Protein AF-A0A2V9TNY7-F1 (afdb_monomer_lite)

pLDDT: mean 91.26, std 9.38, range [45.22, 98.44]

Foldseek 3Di:
DWDFDADVLPHTPDTHDDPVVVLVVCQPPQEDEAEFACLQVVNDGDLVVLLVNLVRHQYAYEHNQQDPVSLVSSVVSRHPHYDDDPNVPDDDD

Structure (mmCIF, N/CA/C/O backbone):
data_AF-A0A2V9TNY7-F1
#
_entry.id   AF-A0A2V9TNY7-F1
#
loop_
_atom_site.group_PDB
_atom_site.id
_atom_site.type_symbol
_atom_site.label_atom_id
_atom_site.label_alt_id
_atom_site.label_comp_id
_atom_site.label_asym_id
_atom_site.label_entity_id
_atom_site.label_seq_id
_atom_site.pdbx_PDB_ins_code
_atom_site.Cartn_x
_atom_site.Cartn_y
_atom_site.Cartn_z
_atom_site.occupancy
_atom_site.B_iso_or_equiv
_atom_site.auth_seq_id
_atom_site.auth_comp_id
_atom_site.auth_asym_id
_atom_site.auth_atom_id
_atom_site.pdbx_PDB_model_num
ATOM 1 N N . GLY A 1 1 ? 0.409 11.565 -6.268 1.00 75.94 1 GLY A N 1
ATOM 2 C CA . GLY A 1 1 ? 1.254 10.846 -5.305 1.00 75.94 1 GLY A CA 1
ATOM 3 C C . GLY A 1 1 ? 2.712 10.942 -5.670 1.00 75.94 1 GLY A C 1
ATOM 4 O O . GLY A 1 1 ? 3.026 11.221 -6.820 1.00 75.94 1 GLY A O 1
ATOM 5 N N . LYS A 1 2 ? 3.569 10.705 -4.681 1.00 85.75 2 LYS A N 1
ATOM 6 C CA . LYS A 1 2 ? 5.025 10.570 -4.791 1.00 85.75 2 LYS A CA 1
ATOM 7 C C . LYS A 1 2 ? 5.453 9.390 -3.925 1.00 85.75 2 LYS A C 1
ATOM 9 O O . LYS A 1 2 ? 4.719 9.030 -3.002 1.00 85.75 2 LYS A O 1
ATOM 14 N N . ILE A 1 3 ? 6.610 8.797 -4.192 1.00 86.31 3 ILE A N 1
ATOM 15 C CA . ILE A 1 3 ? 7.171 7.796 -3.280 1.00 86.31 3 ILE A CA 1
ATOM 16 C C . ILE A 1 3 ? 7.892 8.556 -2.182 1.00 86.31 3 ILE A C 1
ATOM 18 O O . ILE A 1 3 ? 8.765 9.371 -2.463 1.00 86.31 3 ILE A O 1
ATOM 22 N N . VAL A 1 4 ? 7.521 8.305 -0.932 1.00 87.19 4 VAL A N 1
ATOM 23 C CA . VAL A 1 4 ? 8.106 9.003 0.210 1.00 87.19 4 VAL A CA 1
ATOM 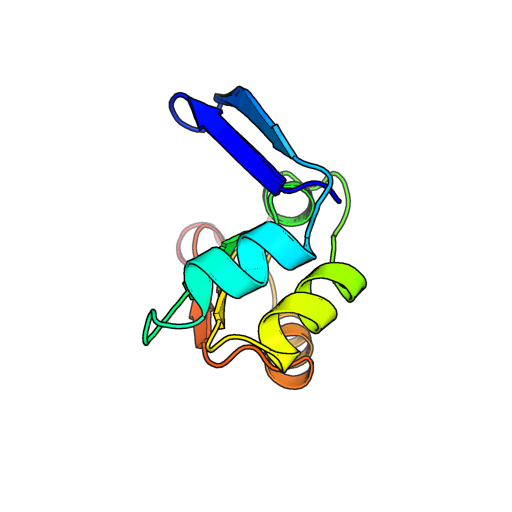24 C C . VAL A 1 4 ? 8.543 8.021 1.278 1.00 87.19 4 VAL A C 1
ATOM 26 O O . VAL A 1 4 ? 7.941 6.964 1.465 1.00 87.19 4 VAL A O 1
ATOM 29 N N . GLN A 1 5 ? 9.570 8.412 2.019 1.00 85.19 5 GLN A N 1
ATOM 30 C CA . GLN A 1 5 ? 9.942 7.768 3.269 1.00 85.19 5 GLN A CA 1
ATOM 31 C C . GLN A 1 5 ? 9.841 8.796 4.389 1.00 85.19 5 GLN A C 1
ATOM 33 O O . GLN A 1 5 ? 10.288 9.933 4.234 1.00 85.19 5 GLN A O 1
ATOM 38 N N . LEU A 1 6 ? 9.266 8.396 5.520 1.00 83.00 6 LEU A N 1
ATOM 39 C CA . LEU A 1 6 ? 9.155 9.237 6.708 1.00 83.00 6 LEU A CA 1
ATOM 40 C C . LEU A 1 6 ? 10.135 8.762 7.787 1.00 83.00 6 LEU A C 1
ATOM 42 O O . LEU A 1 6 ? 10.291 7.559 7.997 1.00 83.00 6 LEU A O 1
ATOM 46 N N . VAL A 1 7 ? 10.753 9.692 8.516 1.00 81.44 7 VAL A N 1
ATOM 47 C CA . VAL A 1 7 ? 11.432 9.394 9.785 1.00 81.44 7 VAL A CA 1
ATOM 48 C C . VAL A 1 7 ? 10.368 9.295 10.869 1.00 81.44 7 VAL A C 1
ATOM 50 O O . VAL A 1 7 ? 9.633 10.257 11.093 1.00 81.44 7 VAL A O 1
ATOM 53 N N . GLN A 1 8 ? 10.271 8.124 11.507 1.00 80.56 8 GLN A N 1
ATOM 54 C CA . GLN A 1 8 ? 9.296 7.831 12.570 1.00 80.56 8 GLN A CA 1
ATOM 55 C C . GLN A 1 8 ? 7.837 8.152 12.193 1.00 80.56 8 GLN A C 1
ATOM 57 O O . GLN A 1 8 ? 7.012 8.425 13.053 1.00 80.56 8 GLN A O 1
ATOM 62 N N . GLY A 1 9 ? 7.503 8.116 10.899 1.00 77.56 9 GLY A N 1
ATOM 63 C CA . GLY A 1 9 ? 6.148 8.411 10.428 1.00 77.56 9 GLY A CA 1
ATOM 64 C C . GLY A 1 9 ? 5.765 9.895 10.429 1.00 77.56 9 GLY A C 1
ATOM 65 O O . GLY A 1 9 ? 4.623 10.199 10.110 1.00 77.56 9 GLY A O 1
ATOM 66 N N . GLU A 1 10 ? 6.688 10.814 10.736 1.00 74.44 10 GLU A N 1
ATOM 67 C CA . GLU A 1 10 ? 6.358 12.239 10.891 1.00 74.44 10 GLU A CA 1
ATOM 68 C C . GLU A 1 10 ? 7.023 13.135 9.845 1.00 74.44 10 GLU A C 1
ATOM 70 O O . GLU A 1 10 ? 6.357 13.922 9.173 1.00 74.44 10 GLU A O 1
ATOM 75 N N . LYS A 1 11 ? 8.347 13.039 9.686 1.00 78.38 11 LYS A N 1
ATOM 76 C CA . LYS A 1 11 ? 9.107 13.966 8.831 1.00 78.38 11 LYS A CA 1
ATOM 77 C C . LYS A 1 11 ? 9.496 13.302 7.523 1.00 78.38 11 LYS A C 1
ATOM 79 O O . LYS A 1 11 ? 10.129 12.249 7.548 1.00 78.38 11 LYS A O 1
ATOM 84 N N . LYS A 1 12 ? 9.170 13.929 6.386 1.00 78.62 12 LYS A N 1
ATOM 85 C CA . LYS A 1 12 ? 9.639 13.478 5.067 1.00 78.62 12 LYS A CA 1
ATOM 86 C C . LYS A 1 12 ? 11.168 13.441 5.047 1.00 78.62 12 LYS A C 1
ATOM 88 O O . LYS A 1 12 ? 11.815 14.471 5.200 1.00 78.62 12 LYS A O 1
ATOM 93 N N . ALA A 1 13 ? 11.713 12.241 4.888 1.00 80.44 13 ALA A N 1
ATOM 94 C CA . ALA A 1 13 ? 13.142 11.971 4.796 1.00 80.44 13 ALA A CA 1
ATOM 95 C C . ALA A 1 13 ? 13.601 11.945 3.338 1.00 80.44 13 ALA A C 1
ATOM 97 O O . ALA A 1 13 ? 14.666 12.454 3.007 1.00 80.44 13 ALA A O 1
ATOM 98 N N . LEU A 1 14 ? 12.789 11.324 2.481 1.00 81.88 14 LEU A N 1
ATOM 99 C CA . LEU A 1 14 ? 13.073 11.108 1.070 1.00 81.88 14 LEU A CA 1
ATOM 100 C C . LEU A 1 14 ? 11.785 11.269 0.265 1.00 81.88 14 LEU A C 1
ATOM 102 O O . LEU A 1 14 ? 10.702 10.927 0.749 1.00 81.88 14 LEU A O 1
ATOM 106 N N . GLU A 1 15 ? 11.921 11.769 -0.957 1.00 87.81 15 GLU A N 1
ATOM 107 C CA . GLU A 1 15 ? 10.841 11.945 -1.920 1.00 87.81 15 GLU A CA 1
ATOM 108 C C . GLU A 1 15 ? 11.374 11.614 -3.319 1.00 87.81 15 GLU A C 1
ATOM 110 O O . GLU A 1 15 ? 12.435 12.101 -3.705 1.00 87.81 15 GLU A O 1
ATOM 115 N N . PHE A 1 16 ? 10.654 10.768 -4.052 1.00 86.69 16 PHE A N 1
ATOM 116 C CA . PHE A 1 16 ? 11.021 10.319 -5.391 1.00 86.69 16 PHE A CA 1
ATOM 117 C C . PHE A 1 16 ? 9.818 10.403 -6.327 1.00 86.69 16 PHE A C 1
ATOM 119 O O . PHE A 1 16 ? 8.694 10.053 -5.946 1.00 86.69 16 PHE A O 1
ATOM 126 N N . ASP A 1 17 ? 10.093 10.807 -7.565 1.00 86.94 17 ASP A N 1
ATOM 127 C CA . ASP A 1 17 ? 9.088 10.970 -8.618 1.00 86.94 17 ASP A CA 1
ATOM 128 C C . ASP A 1 17 ? 9.216 9.898 -9.728 1.00 86.94 17 ASP A C 1
ATOM 130 O O . ASP A 1 17 ? 8.310 9.756 -10.550 1.00 86.94 17 ASP A O 1
ATOM 134 N N . ASP A 1 18 ? 10.295 9.099 -9.735 1.00 88.19 18 ASP A N 1
ATOM 135 C CA . ASP A 1 18 ? 10.486 8.001 -10.693 1.00 88.19 18 ASP A CA 1
ATOM 136 C C . ASP A 1 18 ? 9.855 6.697 -10.186 1.00 88.19 18 ASP A C 1
ATOM 138 O O . ASP A 1 18 ? 10.444 5.925 -9.434 1.00 88.19 18 ASP A O 1
ATOM 142 N N . PHE A 1 19 ? 8.618 6.435 -10.598 1.00 90.31 19 PHE A N 1
ATOM 143 C CA . PHE A 1 19 ? 7.917 5.214 -10.206 1.00 90.31 19 PHE A CA 1
ATOM 144 C C . PHE A 1 19 ? 8.497 3.941 -10.839 1.00 90.31 19 PHE A C 1
ATOM 146 O O . PHE A 1 19 ? 8.343 2.867 -10.259 1.00 90.31 19 PHE A O 1
ATOM 153 N N . GLU A 1 20 ? 9.130 4.032 -12.010 1.00 93.56 20 GLU A N 1
ATOM 154 C CA . GLU A 1 20 ? 9.618 2.856 -12.737 1.00 93.56 20 GLU A CA 1
ATOM 155 C C . GLU A 1 20 ? 10.894 2.306 -12.097 1.00 93.56 20 GLU A C 1
ATOM 157 O O . GLU A 1 20 ? 11.012 1.090 -11.926 1.00 93.56 20 GLU A O 1
ATOM 162 N N . GLU A 1 21 ? 11.790 3.186 -11.637 1.00 93.00 21 GLU A N 1
ATOM 163 C CA . GLU A 1 21 ? 12.969 2.796 -10.853 1.00 93.00 21 GLU A CA 1
ATOM 164 C C . GLU A 1 21 ? 12.564 1.941 -9.646 1.00 93.00 21 GLU A C 1
ATOM 166 O O . GLU A 1 21 ? 13.093 0.849 -9.416 1.00 93.00 21 GLU A O 1
ATOM 171 N N . TRP A 1 22 ? 11.576 2.409 -8.885 1.00 92.88 22 TRP A N 1
ATOM 172 C CA . TRP A 1 22 ? 11.131 1.729 -7.675 1.00 92.88 22 TRP A CA 1
ATOM 173 C C . TRP A 1 22 ? 10.393 0.425 -7.958 1.00 92.88 22 TRP A C 1
ATOM 175 O O . TRP A 1 22 ? 10.544 -0.533 -7.197 1.00 92.88 22 TRP A O 1
ATOM 185 N N . ILE A 1 23 ? 9.646 0.347 -9.060 1.00 95.38 23 ILE A N 1
ATOM 186 C CA . ILE A 1 23 ? 9.046 -0.916 -9.494 1.00 95.38 23 ILE A CA 1
ATOM 187 C C . ILE A 1 23 ? 10.132 -1.934 -9.827 1.00 95.38 23 ILE A C 1
ATOM 189 O O . ILE A 1 23 ? 10.086 -3.052 -9.316 1.00 95.38 23 ILE A O 1
ATOM 193 N N . GLY A 1 24 ? 11.149 -1.542 -10.599 1.00 96.56 24 GLY A N 1
ATOM 194 C CA . GLY A 1 24 ? 12.289 -2.407 -10.903 1.00 96.56 24 GLY A CA 1
ATOM 195 C C . GLY A 1 24 ? 13.033 -2.849 -9.642 1.00 96.56 24 GLY A C 1
ATOM 196 O O . GLY A 1 24 ? 13.323 -4.032 -9.464 1.00 96.56 24 GLY A O 1
ATOM 197 N N . ARG A 1 25 ? 13.266 -1.917 -8.712 1.00 95.00 25 ARG A N 1
ATOM 198 C CA . ARG A 1 25 ? 13.947 -2.188 -7.439 1.00 95.00 25 ARG A CA 1
ATOM 199 C C . ARG A 1 25 ? 13.216 -3.223 -6.585 1.00 95.00 25 ARG A C 1
ATOM 201 O O . ARG A 1 25 ? 13.870 -4.026 -5.920 1.00 95.00 25 ARG A O 1
ATOM 208 N N . PHE A 1 26 ? 11.884 -3.210 -6.598 1.00 96.19 26 PHE A N 1
ATOM 209 C CA . PHE A 1 26 ? 11.067 -4.129 -5.808 1.00 96.19 26 PHE A CA 1
ATOM 210 C C . PHE A 1 26 ? 10.600 -5.386 -6.562 1.00 96.19 26 PHE A C 1
ATOM 212 O O . PHE A 1 26 ? 10.012 -6.269 -5.939 1.00 96.19 26 PHE A O 1
ATOM 219 N N . ALA A 1 27 ? 10.899 -5.521 -7.858 1.00 96.81 27 ALA A N 1
ATOM 220 C CA . ALA A 1 27 ? 10.393 -6.602 -8.712 1.00 96.81 27 ALA A CA 1
ATOM 221 C C . ALA A 1 27 ? 10.727 -8.019 -8.217 1.00 96.81 27 ALA A C 1
ATOM 223 O O . ALA A 1 27 ? 9.930 -8.938 -8.384 1.00 96.81 27 ALA A O 1
ATOM 224 N N . ASN A 1 28 ? 11.885 -8.197 -7.574 1.00 96.44 28 ASN A N 1
ATOM 225 C CA . ASN A 1 28 ? 12.339 -9.505 -7.091 1.00 96.44 28 ASN A CA 1
ATOM 226 C C . ASN A 1 28 ? 11.820 -9.865 -5.689 1.00 96.44 28 ASN A C 1
ATOM 228 O O . ASN A 1 28 ? 12.123 -10.946 -5.183 1.00 96.44 28 ASN A O 1
ATOM 232 N N . TYR A 1 29 ? 11.062 -8.979 -5.035 1.00 97.31 29 TYR A N 1
ATOM 233 C CA . TYR A 1 29 ? 10.513 -9.261 -3.713 1.00 97.31 29 TYR A CA 1
ATOM 234 C C . TYR A 1 29 ? 9.172 -9.999 -3.839 1.00 97.31 29 TYR A C 1
ATOM 236 O O . TYR A 1 29 ? 8.291 -9.569 -4.583 1.00 97.31 29 TYR A O 1
ATOM 244 N N . PRO A 1 30 ? 8.960 -11.087 -3.076 1.00 96.81 30 PRO A N 1
ATOM 245 C CA . PRO A 1 30 ? 7.753 -11.909 -3.191 1.00 96.81 30 PRO A CA 1
ATOM 246 C C . PRO A 1 30 ? 6.488 -11.215 -2.662 1.00 96.81 30 PRO A C 1
ATOM 248 O O . PRO A 1 30 ? 5.371 -11.667 -2.928 1.00 96.81 30 PRO A O 1
ATOM 251 N N . LEU A 1 31 ? 6.659 -10.143 -1.885 1.00 97.00 31 LEU A N 1
ATOM 252 C CA . LEU A 1 31 ? 5.592 -9.305 -1.363 1.00 97.00 31 LEU A CA 1
ATOM 253 C C . LEU A 1 31 ? 6.126 -7.885 -1.145 1.00 97.00 31 LEU A C 1
ATOM 255 O O . LEU A 1 31 ? 7.162 -7.712 -0.505 1.00 97.00 31 LEU A O 1
ATOM 259 N N . VAL A 1 32 ? 5.403 -6.881 -1.640 1.00 97.44 32 VAL A N 1
ATOM 260 C CA . VAL A 1 32 ? 5.764 -5.461 -1.512 1.00 97.44 32 VAL A CA 1
ATOM 261 C C . VAL A 1 32 ? 4.710 -4.741 -0.679 1.00 97.44 32 VAL A C 1
ATOM 263 O O . VAL A 1 32 ? 3.521 -4.804 -0.988 1.00 97.44 32 VAL A O 1
ATOM 266 N N . GLN A 1 33 ? 5.131 -4.043 0.374 1.00 96.75 33 GLN A N 1
ATOM 267 C CA . GLN A 1 33 ? 4.228 -3.239 1.192 1.00 96.75 33 GLN A CA 1
ATOM 268 C C . GLN A 1 33 ? 4.050 -1.856 0.567 1.00 96.75 33 GLN A C 1
ATOM 270 O O . GLN A 1 33 ? 5.004 -1.091 0.453 1.00 96.75 33 GLN A O 1
ATOM 275 N N . LEU A 1 34 ? 2.819 -1.537 0.175 1.00 96.69 34 LEU A N 1
ATOM 276 C CA . LEU A 1 34 ? 2.481 -0.283 -0.489 1.00 96.69 34 LEU A CA 1
ATOM 277 C C . LEU A 1 34 ? 1.460 0.479 0.357 1.00 96.69 34 LEU A C 1
ATOM 279 O O . LEU A 1 34 ? 0.333 0.021 0.536 1.00 96.69 34 LEU A O 1
ATOM 283 N N . ILE A 1 35 ? 1.862 1.620 0.916 1.00 96.44 35 ILE A N 1
ATOM 284 C CA . ILE A 1 35 ? 1.041 2.386 1.863 1.00 96.44 35 ILE A CA 1
ATOM 285 C C . ILE A 1 35 ? 0.588 3.700 1.231 1.00 96.44 35 ILE A C 1
ATOM 287 O O . ILE A 1 35 ? 1.414 4.537 0.873 1.00 96.44 35 ILE A O 1
ATOM 291 N N . ASP A 1 36 ? -0.726 3.901 1.144 1.00 95.69 36 ASP A N 1
ATOM 292 C CA . ASP A 1 36 ? -1.324 5.180 0.760 1.00 95.69 36 ASP A CA 1
ATOM 293 C C . ASP A 1 36 ? -1.377 6.114 1.974 1.00 95.69 36 ASP A C 1
ATOM 295 O O . ASP A 1 36 ? -2.292 6.057 2.802 1.00 95.69 36 ASP A O 1
ATOM 299 N N . LEU A 1 37 ? -0.345 6.947 2.110 1.00 93.94 37 LEU A N 1
ATOM 300 C CA . LEU A 1 37 ? -0.222 7.869 3.236 1.00 93.94 37 LEU A CA 1
ATOM 301 C C . LEU A 1 37 ? -1.289 8.966 3.211 1.00 93.94 37 LEU A C 1
ATOM 303 O O . LEU A 1 37 ? -1.837 9.258 4.269 1.00 93.94 37 LEU A O 1
ATOM 307 N N . ASP A 1 38 ? -1.641 9.506 2.040 1.00 93.19 38 ASP A N 1
ATOM 308 C CA . ASP A 1 38 ? -2.680 10.542 1.925 1.00 93.19 38 ASP A CA 1
ATOM 309 C C . ASP A 1 38 ? -4.039 10.001 2.395 1.00 93.19 38 ASP A C 1
ATOM 311 O O . ASP A 1 38 ? -4.751 10.655 3.164 1.00 93.19 38 ASP A O 1
ATOM 315 N N . ALA A 1 39 ? -4.364 8.756 2.027 1.00 94.81 39 ALA A N 1
ATOM 316 C CA . ALA A 1 39 ? -5.567 8.087 2.519 1.00 94.81 39 ALA A CA 1
ATOM 317 C C . ALA A 1 39 ? -5.493 7.778 4.022 1.00 94.81 39 ALA A C 1
ATOM 319 O O . ALA A 1 39 ? -6.503 7.881 4.733 1.00 94.81 39 ALA A O 1
ATOM 320 N N . ALA A 1 40 ? -4.311 7.405 4.527 1.00 93.06 40 ALA A N 1
ATOM 321 C CA . ALA A 1 40 ? -4.095 7.133 5.945 1.00 93.06 40 ALA A CA 1
ATOM 322 C C . ALA A 1 40 ? -4.339 8.376 6.813 1.00 93.06 40 ALA A C 1
ATOM 324 O O . ALA A 1 40 ? -5.046 8.271 7.817 1.00 93.06 40 ALA A O 1
ATOM 325 N N . ILE A 1 41 ? -3.825 9.539 6.401 1.00 91.81 41 ILE A N 1
ATOM 326 C CA . ILE A 1 41 ? -3.957 10.803 7.144 1.00 91.81 41 ILE A CA 1
ATOM 327 C C . ILE A 1 41 ? -5.227 11.598 6.795 1.00 91.81 41 ILE A C 1
ATOM 329 O O . ILE A 1 41 ? -5.551 12.554 7.490 1.00 91.81 41 ILE A O 1
ATOM 333 N N . GLY A 1 42 ? -5.977 11.188 5.765 1.00 91.69 42 GLY A N 1
ATOM 334 C CA . GLY A 1 42 ? -7.287 11.757 5.428 1.00 91.69 42 GLY A CA 1
ATOM 335 C C . GLY A 1 42 ? -7.243 13.013 4.554 1.00 91.69 42 G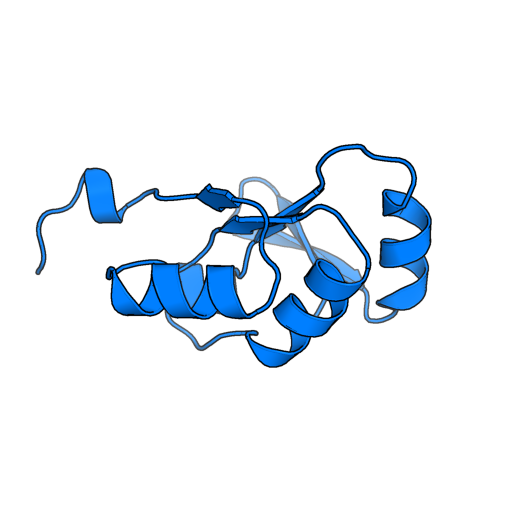LY A C 1
ATOM 336 O O . GLY A 1 42 ? -8.196 13.785 4.560 1.00 91.69 42 GLY A O 1
ATOM 337 N N . THR A 1 43 ? -6.161 13.230 3.806 1.00 93.25 43 THR A N 1
ATOM 338 C CA . THR A 1 43 ? -5.981 14.394 2.915 1.00 93.25 43 THR A CA 1
ATOM 339 C C . THR A 1 43 ? -6.317 14.101 1.452 1.00 93.25 43 THR A C 1
ATOM 341 O O . THR A 1 43 ? -6.322 15.013 0.629 1.00 93.25 43 THR A O 1
ATOM 344 N N . GLY A 1 44 ? -6.596 12.843 1.107 1.00 94.00 44 GLY A N 1
ATOM 345 C CA . GLY A 1 44 ? -6.884 12.416 -0.258 1.00 94.00 44 GLY A CA 1
ATOM 346 C C . GLY A 1 44 ? -6.694 10.913 -0.423 1.00 94.00 44 GLY A C 1
ATOM 347 O O . GLY A 1 44 ? -6.814 10.161 0.539 1.00 94.00 44 GLY A O 1
ATOM 348 N N . ASN A 1 45 ? -6.406 10.467 -1.643 1.00 94.19 45 ASN A N 1
ATOM 349 C CA . ASN A 1 45 ? -6.001 9.093 -1.930 1.00 94.19 45 ASN A CA 1
ATOM 350 C C . ASN A 1 45 ? -5.141 9.036 -3.199 1.00 94.19 45 ASN A C 1
ATOM 352 O O . ASN A 1 45 ? -5.124 9.966 -4.006 1.00 94.19 45 ASN A O 1
ATOM 356 N N . ASN A 1 46 ? -4.462 7.909 -3.390 1.00 94.69 46 ASN A N 1
ATOM 357 C CA . ASN A 1 46 ? -3.600 7.638 -4.533 1.00 94.69 46 ASN A CA 1
ATOM 358 C C . ASN A 1 46 ? -4.062 6.399 -5.321 1.00 94.69 46 ASN A C 1
ATOM 360 O O . ASN A 1 46 ? -3.229 5.672 -5.860 1.00 94.69 46 ASN A O 1
ATOM 364 N N . ARG A 1 47 ? -5.379 6.139 -5.421 1.00 92.75 47 ARG A N 1
ATOM 365 C CA . ARG A 1 47 ? -5.933 4.891 -6.001 1.00 92.75 47 ARG A CA 1
ATOM 366 C C . ARG A 1 47 ? -5.395 4.559 -7.397 1.00 92.75 47 AR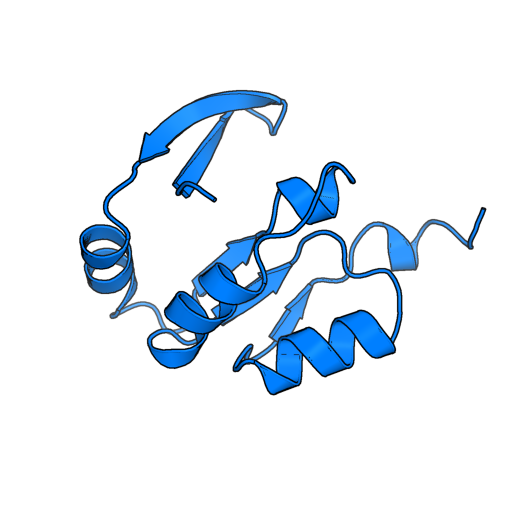G A C 1
ATOM 368 O O . ARG A 1 47 ? -4.948 3.438 -7.621 1.00 92.75 47 ARG A O 1
ATOM 375 N N . ALA A 1 48 ? -5.356 5.537 -8.303 1.00 91.81 48 ALA A N 1
ATOM 376 C CA . ALA A 1 48 ? -4.826 5.342 -9.656 1.00 91.81 48 ALA A CA 1
ATOM 377 C C . ALA A 1 48 ? -3.324 4.989 -9.665 1.00 91.81 48 ALA A C 1
ATOM 379 O O . ALA A 1 48 ? -2.857 4.221 -10.503 1.00 91.81 48 ALA A O 1
ATOM 380 N N . LEU A 1 49 ? -2.553 5.529 -8.715 1.00 92.06 49 LEU A N 1
ATOM 381 C CA . LEU A 1 49 ? -1.136 5.199 -8.574 1.00 92.06 49 LEU A CA 1
ATOM 382 C C . LEU A 1 49 ? -0.948 3.815 -7.942 1.00 92.06 49 LEU A C 1
ATOM 384 O O . LEU A 1 49 ? -0.079 3.073 -8.384 1.00 92.06 49 LEU A O 1
ATOM 388 N N . LEU A 1 50 ? -1.772 3.434 -6.961 1.00 94.25 50 LEU A N 1
ATOM 389 C CA . LEU A 1 50 ? -1.746 2.088 -6.377 1.00 94.25 50 LEU A CA 1
ATOM 390 C C . LEU A 1 50 ? -1.952 1.011 -7.446 1.00 94.25 50 LEU A C 1
ATOM 392 O O . LEU A 1 50 ? -1.214 0.027 -7.475 1.00 94.25 50 LEU A O 1
ATOM 396 N N . GLU A 1 51 ? -2.910 1.219 -8.349 1.00 94.81 51 GLU A N 1
ATOM 397 C CA . GLU A 1 51 ? -3.191 0.314 -9.470 1.00 94.81 51 GLU A CA 1
ATOM 398 C C . GLU A 1 51 ? -1.959 0.127 -10.370 1.00 94.81 51 GLU A C 1
ATOM 400 O O . GLU A 1 51 ? -1.580 -0.995 -10.702 1.00 94.81 51 GLU A O 1
ATOM 405 N N . ARG A 1 52 ? -1.223 1.211 -10.657 1.00 94.69 52 ARG A N 1
ATOM 406 C CA . ARG A 1 52 ? 0.040 1.136 -11.413 1.00 94.69 52 ARG A CA 1
ATOM 407 C C . ARG A 1 52 ? 1.094 0.242 -10.755 1.00 94.69 52 ARG A C 1
ATOM 409 O O . ARG A 1 52 ? 1.895 -0.344 -11.480 1.00 94.69 52 ARG A O 1
ATOM 416 N N . PHE A 1 53 ? 1.164 0.172 -9.427 1.00 96.50 53 PHE A N 1
ATOM 417 C CA . PHE A 1 53 ? 2.131 -0.682 -8.721 1.00 96.50 53 PHE A CA 1
ATOM 418 C C . PHE A 1 53 ? 1.628 -2.118 -8.598 1.00 96.50 53 PHE A C 1
ATOM 420 O O . PHE A 1 53 ? 2.340 -3.057 -8.937 1.00 96.50 53 PHE A O 1
ATOM 427 N N . THR A 1 54 ? 0.388 -2.280 -8.150 1.00 97.56 54 THR A N 1
ATOM 428 C CA . THR A 1 54 ? -0.253 -3.583 -7.917 1.00 97.56 54 THR A CA 1
ATOM 429 C C . THR A 1 54 ? -0.414 -4.408 -9.198 1.00 97.56 54 THR A C 1
ATOM 431 O O . THR A 1 54 ? -0.326 -5.629 -9.143 1.00 97.56 54 THR A O 1
ATOM 434 N N . ALA A 1 55 ? -0.534 -3.768 -10.367 1.00 96.50 55 ALA A N 1
ATOM 435 C CA . ALA A 1 55 ? -0.519 -4.456 -11.661 1.00 96.50 55 ALA A CA 1
ATOM 436 C C . ALA A 1 55 ? 0.839 -5.095 -12.019 1.00 96.50 55 ALA A C 1
ATOM 438 O O . ALA A 1 55 ? 0.904 -5.945 -12.903 1.00 96.50 55 ALA A O 1
ATOM 439 N N . ARG A 1 56 ? 1.936 -4.667 -11.380 1.00 97.25 56 ARG A N 1
ATOM 440 C CA . ARG A 1 56 ? 3.314 -5.059 -11.734 1.00 97.25 56 ARG A CA 1
ATOM 441 C C . ARG A 1 56 ? 4.081 -5.713 -10.590 1.00 97.25 56 ARG A C 1
ATOM 443 O O . ARG A 1 56 ? 5.113 -6.331 -10.830 1.00 97.25 56 ARG A O 1
ATOM 450 N N . LEU A 1 57 ? 3.588 -5.593 -9.361 1.00 97.75 57 LEU A N 1
ATOM 451 C CA . LEU A 1 57 ? 4.224 -6.104 -8.155 1.00 97.75 57 LEU A CA 1
ATOM 452 C C . LEU A 1 57 ? 3.208 -6.840 -7.275 1.00 97.75 57 LEU A C 1
ATOM 454 O O . LEU A 1 57 ? 2.054 -6.420 -7.177 1.00 97.75 57 LEU A O 1
ATOM 458 N N . PRO A 1 58 ? 3.629 -7.894 -6.554 1.00 97.75 58 PRO A N 1
ATOM 459 C CA . PRO A 1 58 ? 2.777 -8.580 -5.592 1.00 97.75 58 PRO A CA 1
ATOM 460 C C . PRO A 1 58 ? 2.580 -7.709 -4.343 1.00 97.75 58 PRO A C 1
ATOM 462 O O . PRO A 1 58 ? 3.273 -7.862 -3.338 1.00 97.75 58 PRO A O 1
ATOM 465 N N . CYS A 1 59 ? 1.640 -6.769 -4.394 1.00 98.44 59 CYS A N 1
ATOM 466 C CA . CYS A 1 59 ? 1.471 -5.782 -3.332 1.00 98.44 59 CYS A CA 1
ATOM 467 C C . CYS A 1 59 ? 0.525 -6.243 -2.214 1.00 98.44 59 CYS A C 1
ATOM 469 O O . CYS A 1 59 ? -0.571 -6.752 -2.464 1.00 98.44 59 CYS A O 1
ATOM 471 N N . GLN A 1 60 ? 0.918 -5.971 -0.969 1.00 98.31 60 GLN A N 1
ATOM 472 C CA . GLN A 1 60 ? 0.004 -5.837 0.160 1.00 98.31 60 GLN A CA 1
ATOM 473 C C . GLN A 1 60 ? -0.211 -4.343 0.431 1.00 98.31 60 GLN A C 1
ATOM 475 O O . GLN A 1 60 ? 0.742 -3.618 0.721 1.00 98.31 60 GLN A O 1
ATOM 480 N N . VAL A 1 61 ? -1.461 -3.890 0.327 1.00 98.31 61 VAL A N 1
ATOM 481 C CA . VAL A 1 61 ? -1.801 -2.463 0.346 1.00 98.31 61 VAL A CA 1
ATOM 482 C C . VAL A 1 61 ? -2.377 -2.046 1.693 1.00 98.31 61 VAL A C 1
ATOM 484 O O . VAL A 1 61 ? -3.273 -2.695 2.225 1.00 98.31 61 VAL A O 1
ATOM 487 N N . GLY A 1 62 ? -1.885 -0.941 2.241 1.00 97.12 62 GLY A N 1
ATOM 488 C CA . GLY A 1 62 ? -2.429 -0.311 3.442 1.00 97.12 62 GLY A CA 1
ATOM 489 C C . GLY A 1 62 ? -2.681 1.179 3.246 1.00 97.12 62 GLY A C 1
ATOM 490 O O . GLY A 1 62 ? -2.317 1.755 2.226 1.00 97.12 62 GLY A O 1
ATOM 491 N N . GLY A 1 63 ? -3.267 1.807 4.263 1.00 96.00 63 GLY A N 1
ATOM 492 C CA . GLY A 1 63 ? -3.535 3.244 4.279 1.00 96.00 63 GLY A CA 1
ATOM 493 C C . GLY A 1 63 ? -4.996 3.578 3.982 1.00 96.00 63 GLY A C 1
ATOM 494 O O . GLY A 1 63 ? -5.514 3.326 2.898 1.00 96.00 63 GLY A O 1
ATOM 495 N N . GLY A 1 64 ? -5.675 4.135 4.986 1.00 94.38 64 GLY A N 1
ATOM 496 C CA . GLY A 1 64 ? -7.012 4.711 4.836 1.00 94.38 64 GLY A CA 1
ATOM 497 C C . GLY A 1 64 ? -8.155 3.739 4.534 1.00 94.38 64 GLY A C 1
ATOM 498 O O . GLY A 1 64 ? -9.216 4.197 4.128 1.00 94.38 64 GLY A O 1
ATOM 499 N N . ILE A 1 65 ? -7.969 2.432 4.733 1.00 95.88 65 ILE A N 1
ATOM 500 C CA . ILE A 1 65 ? -9.012 1.413 4.538 1.00 95.88 65 ILE A CA 1
ATOM 501 C C . ILE A 1 65 ? -9.923 1.407 5.769 1.00 95.88 65 ILE A C 1
ATOM 503 O O . ILE A 1 65 ? -9.504 0.958 6.839 1.00 95.88 65 ILE A O 1
ATOM 507 N N . ARG A 1 66 ? -11.136 1.957 5.642 1.00 93.75 66 ARG A N 1
ATOM 508 C CA . ARG A 1 66 ? -12.063 2.173 6.771 1.00 93.75 66 ARG A CA 1
ATOM 509 C C . ARG A 1 66 ? -13.380 1.416 6.620 1.00 93.75 66 ARG A C 1
ATOM 511 O O . ARG A 1 66 ? -14.136 1.327 7.580 1.00 93.75 66 ARG A O 1
ATOM 518 N N . SER A 1 67 ? -13.642 0.857 5.445 1.00 94.44 67 SER A N 1
ATOM 519 C CA . SER A 1 67 ? -14.862 0.115 5.141 1.00 94.44 67 SER A CA 1
ATOM 520 C C . SER A 1 67 ? -14.581 -1.152 4.327 1.00 94.44 67 SER A C 1
ATOM 522 O O . SER A 1 67 ? -13.484 -1.351 3.797 1.00 94.44 67 SER A O 1
ATOM 524 N N . LEU A 1 68 ? -15.593 -2.017 4.224 1.00 95.81 68 LEU A N 1
ATOM 525 C CA . LEU A 1 68 ? -15.561 -3.167 3.318 1.00 95.81 68 LEU A CA 1
ATOM 526 C C . LEU A 1 68 ? -15.527 -2.735 1.848 1.00 95.81 68 LEU A C 1
ATOM 528 O O . LEU A 1 68 ? -14.894 -3.412 1.040 1.00 95.81 68 LEU A O 1
ATOM 532 N N . ASP A 1 69 ? -16.146 -1.604 1.512 1.00 96.12 69 ASP A N 1
ATOM 533 C CA . ASP A 1 69 ? -16.124 -1.064 0.153 1.00 96.12 69 ASP A CA 1
ATOM 534 C C . ASP A 1 69 ? -14.711 -0.608 -0.225 1.00 96.12 69 ASP A C 1
ATOM 536 O O . ASP A 1 69 ? -14.214 -1.005 -1.276 1.00 96.12 69 ASP A O 1
ATOM 540 N N . ASP A 1 70 ? -14.004 0.101 0.669 1.00 95.31 70 ASP A N 1
ATOM 541 C CA . ASP A 1 70 ? -12.590 0.463 0.461 1.00 95.31 70 ASP A CA 1
ATOM 542 C C . ASP A 1 70 ? -11.721 -0.781 0.244 1.00 95.31 70 ASP A C 1
ATOM 544 O O . ASP A 1 70 ? -10.859 -0.822 -0.635 1.00 95.31 70 ASP A O 1
ATOM 548 N N . ALA A 1 71 ? -11.929 -1.803 1.080 1.00 96.69 71 ALA A N 1
ATOM 549 C CA . ALA A 1 71 ? -11.199 -3.060 1.004 1.00 96.69 71 ALA A CA 1
ATOM 550 C C . ALA A 1 71 ? -11.441 -3.761 -0.339 1.00 96.69 71 ALA A C 1
ATOM 552 O O . ALA A 1 71 ? -10.489 -4.190 -0.994 1.00 96.69 71 ALA A O 1
ATOM 553 N N . THR A 1 72 ? -12.702 -3.841 -0.759 1.00 97.56 72 THR A N 1
ATOM 554 C CA . THR A 1 72 ? -13.111 -4.463 -2.021 1.00 97.56 72 THR A CA 1
ATOM 555 C C . THR A 1 72 ? -12.552 -3.697 -3.212 1.00 97.56 72 THR A C 1
ATOM 557 O O . THR A 1 72 ? -11.993 -4.310 -4.121 1.00 97.56 72 THR A O 1
ATOM 560 N N . GLU A 1 73 ? -12.617 -2.364 -3.183 1.00 96.31 73 GLU A N 1
ATOM 561 C CA . GLU A 1 73 ? -12.054 -1.509 -4.224 1.00 96.31 73 GLU A CA 1
ATOM 562 C C . GLU A 1 73 ? -10.550 -1.778 -4.390 1.00 96.31 73 GLU A C 1
ATOM 564 O O . GLU A 1 73 ? -10.083 -2.066 -5.491 1.00 96.31 73 GLU A O 1
ATOM 569 N N . ILE A 1 74 ? -9.783 -1.752 -3.300 1.00 97.19 74 ILE A N 1
ATOM 570 C CA . ILE A 1 74 ? -8.326 -1.941 -3.342 1.00 97.19 74 ILE A CA 1
ATOM 571 C C . ILE A 1 74 ? -7.947 -3.339 -3.843 1.00 97.19 74 ILE A C 1
ATOM 573 O O . ILE A 1 7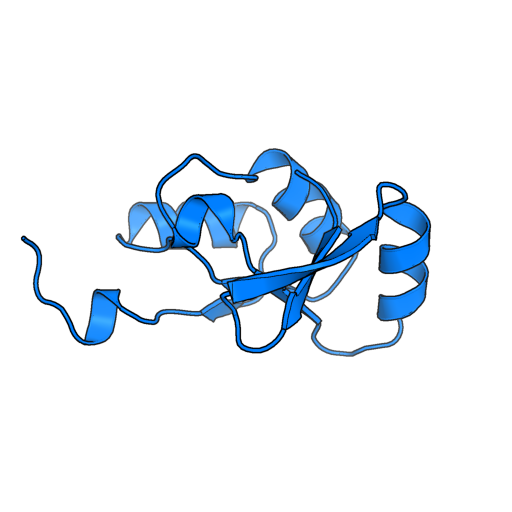4 ? -7.021 -3.472 -4.644 1.00 97.19 74 ILE A O 1
ATOM 577 N N . LEU A 1 75 ? -8.661 -4.376 -3.400 1.00 97.69 75 LEU A N 1
ATOM 578 C CA . LEU A 1 75 ? -8.455 -5.742 -3.886 1.00 97.69 75 LEU A CA 1
ATOM 579 C C . LEU A 1 75 ? 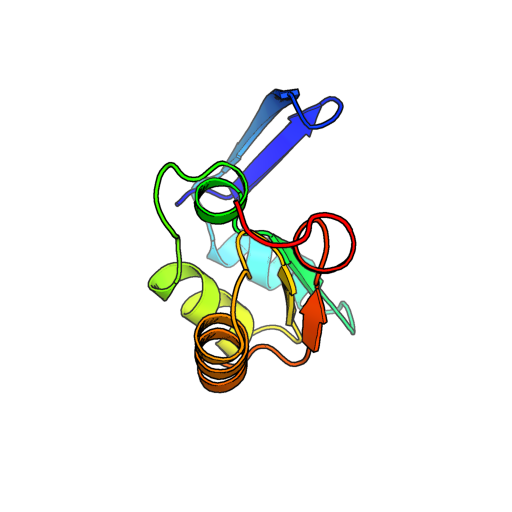-8.770 -5.850 -5.383 1.00 97.69 75 LEU A C 1
ATOM 581 O O . LEU A 1 75 ? -7.987 -6.434 -6.130 1.00 97.69 75 LEU A O 1
ATOM 585 N N . SER A 1 76 ? -9.862 -5.227 -5.842 1.00 96.94 76 SER A N 1
ATOM 586 C CA . SER A 1 76 ? -10.248 -5.225 -7.260 1.00 96.94 76 SER A CA 1
ATOM 587 C C . SER A 1 76 ? -9.226 -4.525 -8.164 1.00 96.94 76 SER A C 1
ATOM 589 O O . SER A 1 76 ? -9.094 -4.881 -9.331 1.00 96.94 76 SER A O 1
ATOM 591 N N . ARG A 1 77 ? -8.445 -3.588 -7.612 1.00 95.81 77 ARG A N 1
ATOM 592 C CA . ARG A 1 77 ? -7.361 -2.878 -8.307 1.00 95.81 77 ARG A CA 1
ATOM 593 C C . ARG A 1 77 ? -6.037 -3.647 -8.364 1.00 95.81 77 ARG A C 1
ATOM 595 O O . ARG A 1 77 ? -5.057 -3.097 -8.844 1.00 95.81 77 ARG A O 1
ATOM 602 N N . GLY A 1 78 ? -5.989 -4.895 -7.892 1.00 96.94 78 GLY A N 1
ATOM 603 C CA . GLY A 1 78 ? -4.820 -5.775 -8.025 1.00 96.94 78 GLY A CA 1
ATOM 604 C C . GLY A 1 78 ? -4.030 -6.006 -6.736 1.00 96.94 78 GLY A C 1
ATOM 605 O O . GLY A 1 78 ? -3.022 -6.715 -6.752 1.00 96.94 78 GLY A O 1
ATOM 606 N N . ALA A 1 79 ? -4.453 -5.445 -5.599 1.00 98.00 79 ALA A N 1
ATOM 607 C CA . ALA A 1 79 ? -3.815 -5.758 -4.325 1.00 98.00 79 ALA A CA 1
ATOM 608 C C . ALA A 1 79 ? -3.997 -7.246 -3.984 1.00 98.00 79 ALA A C 1
ATOM 610 O O . ALA A 1 79 ? -5.109 -7.768 -3.968 1.00 98.00 79 ALA A O 1
ATOM 611 N N . ARG A 1 80 ? -2.907 -7.934 -3.631 1.00 97.88 80 ARG A N 1
ATOM 612 C CA . ARG A 1 80 ? -2.955 -9.348 -3.225 1.00 97.88 80 ARG A CA 1
ATOM 613 C C . ARG A 1 80 ? -3.502 -9.520 -1.810 1.00 97.88 80 ARG A C 1
ATOM 615 O O . ARG A 1 80 ? -4.057 -10.562 -1.471 1.00 97.88 80 ARG A O 1
ATOM 622 N N . ARG A 1 81 ? -3.254 -8.524 -0.960 1.00 97.94 81 ARG A N 1
ATOM 623 C CA . ARG A 1 81 ? -3.683 -8.452 0.441 1.00 97.94 81 ARG A CA 1
ATOM 624 C C . ARG A 1 81 ? -3.921 -6.994 0.814 1.00 97.94 81 ARG A C 1
ATOM 626 O O . ARG A 1 81 ? -3.322 -6.099 0.218 1.00 97.94 81 ARG A O 1
ATOM 633 N N . ILE A 1 82 ? -4.709 -6.778 1.858 1.00 98.00 82 ILE A N 1
ATOM 634 C CA . ILE A 1 82 ? -4.902 -5.465 2.480 1.00 98.00 82 ILE A CA 1
ATOM 635 C C . ILE A 1 82 ? -4.331 -5.435 3.903 1.00 98.00 82 ILE A C 1
ATOM 637 O O . ILE A 1 82 ? -4.117 -6.483 4.518 1.00 98.00 82 ILE A O 1
ATOM 641 N N . ILE A 1 83 ? -4.054 -4.238 4.416 1.00 97.44 83 ILE A N 1
ATOM 642 C CA . ILE A 1 83 ? -3.622 -3.980 5.795 1.00 97.44 83 ILE A CA 1
ATOM 643 C C . ILE A 1 83 ? -4.699 -3.142 6.472 1.00 97.44 83 ILE A C 1
ATOM 645 O O . ILE A 1 83 ? -4.945 -2.000 6.079 1.00 97.44 83 ILE A O 1
ATOM 649 N N . LEU A 1 84 ? -5.305 -3.700 7.516 1.00 95.75 84 LEU A N 1
ATOM 650 C CA . LEU A 1 84 ? -6.259 -3.002 8.368 1.00 95.75 84 LEU A CA 1
ATOM 651 C C . LEU A 1 84 ? -5.559 -2.599 9.666 1.00 95.75 84 LEU A C 1
ATOM 653 O O . LEU A 1 84 ? -4.930 -3.427 10.320 1.00 95.75 84 LEU A O 1
ATOM 657 N N . GLY A 1 85 ? -5.643 -1.314 10.005 1.00 93.19 85 GLY A N 1
ATOM 658 C CA . GLY A 1 85 ? -5.037 -0.743 11.207 1.00 93.19 85 GLY A CA 1
ATOM 659 C C . GLY A 1 85 ? -6.100 -0.161 12.127 1.00 93.19 85 GLY A C 1
ATOM 660 O O . GLY A 1 85 ? -6.824 -0.892 12.797 1.00 93.19 85 GLY A O 1
ATOM 661 N N . SER A 1 86 ? -6.221 1.169 12.123 1.00 91.69 86 SER A N 1
ATOM 662 C CA . SER A 1 86 ? -7.105 1.928 13.019 1.00 91.69 86 SER A CA 1
ATOM 663 C C . SER A 1 86 ? -8.561 1.447 13.032 1.00 91.69 86 SER A C 1
ATOM 665 O O . SER A 1 86 ? -9.162 1.417 14.101 1.00 91.69 86 SER A O 1
ATOM 667 N N . VAL A 1 87 ? -9.107 1.005 11.894 1.00 92.50 87 VAL A N 1
ATOM 668 C CA . VAL A 1 87 ? -10.490 0.499 11.783 1.00 92.50 87 VAL A CA 1
ATOM 669 C C . VAL A 1 87 ? -10.784 -0.709 12.687 1.00 92.50 87 VAL A C 1
ATOM 671 O O . VAL A 1 87 ? -11.925 -0.920 13.078 1.00 92.50 87 VAL A O 1
ATOM 674 N N . LEU A 1 88 ? -9.766 -1.495 13.057 1.00 90.25 88 LEU A N 1
ATOM 675 C CA . LEU A 1 88 ? -9.937 -2.653 13.942 1.00 90.25 88 LEU A CA 1
ATOM 676 C C . LEU A 1 88 ? -10.004 -2.272 15.426 1.00 90.25 88 LEU A C 1
ATOM 678 O O . LEU A 1 88 ? -10.481 -3.060 16.237 1.00 90.25 88 LEU A O 1
ATOM 682 N N . VAL A 1 89 ? -9.499 -1.089 15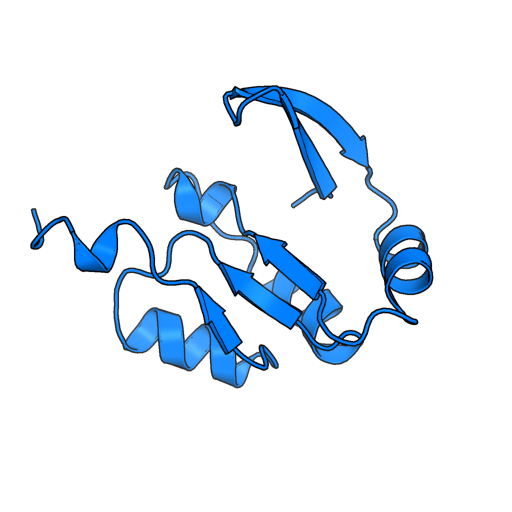.786 1.00 88.69 89 VAL A N 1
ATOM 683 C CA . VAL A 1 89 ? -9.313 -0.673 17.186 1.00 88.69 89 VAL A CA 1
ATOM 684 C C . VAL A 1 89 ? -10.272 0.453 17.564 1.00 88.69 89 VAL A C 1
ATOM 686 O O . VAL A 1 89 ? -10.782 0.489 18.682 1.00 88.69 89 VAL A O 1
ATOM 689 N N . TYR A 1 90 ? -10.562 1.355 16.631 1.00 76.62 90 TYR A N 1
ATOM 690 C CA . TYR A 1 90 ? -11.501 2.447 16.838 1.00 76.62 90 TYR A CA 1
ATOM 691 C C . TYR A 1 90 ? -12.847 2.076 16.216 1.00 76.62 90 TYR A C 1
ATOM 693 O O . TYR A 1 90 ? -12.982 2.026 14.996 1.00 76.62 90 TYR A O 1
ATOM 701 N N . LYS A 1 91 ? -13.861 1.832 17.057 1.00 58.00 91 LYS A N 1
ATOM 702 C CA . LYS A 1 91 ? -15.253 1.822 16.589 1.00 58.00 91 LYS A CA 1
ATOM 703 C C . LYS A 1 91 ? -15.590 3.226 16.086 1.00 58.00 91 LYS A C 1
ATOM 705 O O . LYS A 1 91 ? -15.271 4.191 16.776 1.00 58.00 91 LYS A O 1
ATOM 710 N N . ASN A 1 92 ? -16.183 3.291 14.892 1.00 52.22 92 ASN A N 1
ATOM 711 C CA . ASN A 1 92 ? -16.698 4.481 14.205 1.00 52.22 92 ASN A CA 1
ATOM 712 C C . ASN A 1 92 ? -16.970 5.667 15.148 1.00 52.22 92 ASN A C 1
ATOM 714 O O . ASN A 1 92 ? -17.759 5.534 16.086 1.00 52.22 92 ASN A O 1
ATOM 718 N N . LYS A 1 93 ? -16.331 6.811 14.877 1.00 45.22 93 LYS A N 1
ATOM 719 C CA . LYS A 1 93 ? -16.912 8.101 15.262 1.00 45.22 93 LYS A CA 1
ATOM 720 C C . LYS A 1 93 ? -18.117 8.380 14.377 1.00 45.22 93 LYS A C 1
ATOM 722 O O . LYS A 1 93 ? -18.025 8.036 13.177 1.00 45.22 93 LYS A O 1
#

Secondary structure (DSSP, 8-state):
--EEEEETTTEEEEEE--HHHHHHHHTT-SSEEEE-HHHHHTS---HHHHHHHHTTS-EEEESS--SHHHHHHHHHTT-SEE---GGGTS---

Radius of gyration: 13.29 Å; chains: 1; bounding box: 31×26×30 Å

Sequence (93 aa):
GKIVQLVQGEKKALEFDDFEEWIGRFANYPLVQLIDLDAAIGTGNNRALLERFTARLPCQVGGGIRSLDDATEILSRGARRIILGSVLVYKNK